Protein AF-A0A530M2Z8-F1 (afdb_monomer_lite)

pLDDT: mean 93.17, std 10.79, range [50.97, 98.62]

Structure (mmCIF, N/CA/C/O backbone):
data_AF-A0A530M2Z8-F1
#
_entry.id   AF-A0A530M2Z8-F1
#
loop_
_atom_site.group_PDB
_atom_site.id
_atom_site.type_symbol
_atom_site.label_atom_id
_atom_site.label_alt_id
_atom_site.label_comp_id
_atom_site.label_asym_id
_atom_site.label_entity_id
_atom_site.label_seq_id
_atom_site.pdbx_PDB_ins_code
_atom_site.Cartn_x
_atom_si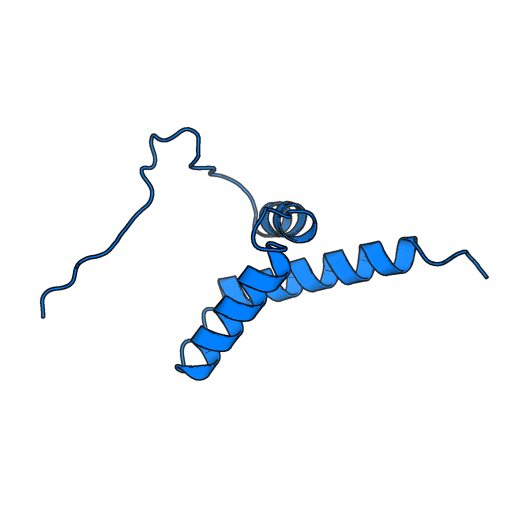te.Cartn_y
_atom_site.Cartn_z
_atom_site.occupancy
_atom_site.B_iso_or_equiv
_atom_site.auth_seq_id
_atom_site.auth_comp_id
_atom_site.auth_asym_id
_atom_site.auth_atom_id
_atom_site.pdbx_PDB_model_num
ATOM 1 N N . LEU A 1 1 ? 11.725 -18.236 -22.142 1.00 80.88 1 LEU A N 1
ATOM 2 C CA . LEU A 1 1 ? 11.253 -16.837 -22.017 1.00 80.8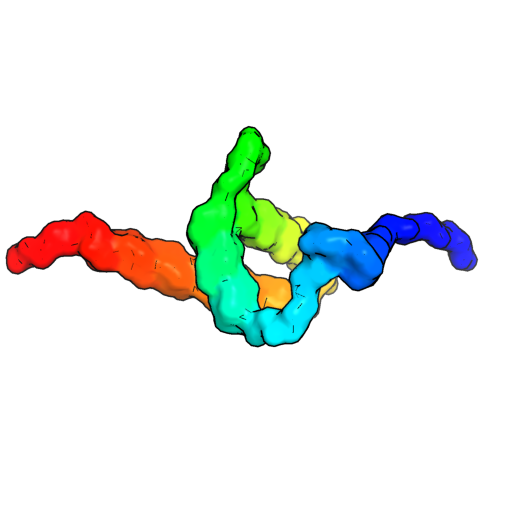8 1 LEU A CA 1
ATOM 3 C C . LEU A 1 1 ? 12.239 -16.078 -21.138 1.00 80.88 1 LEU A C 1
ATOM 5 O O . LEU A 1 1 ? 12.658 -16.654 -20.143 1.00 80.88 1 LEU A O 1
ATOM 9 N N . HIS A 1 2 ? 12.590 -14.835 -21.477 1.00 94.38 2 HIS A N 1
ATOM 10 C CA . HIS A 1 2 ? 13.352 -13.930 -20.605 1.00 94.38 2 HIS A CA 1
ATOM 11 C C . HIS A 1 2 ? 12.492 -12.700 -20.295 1.00 94.38 2 HIS A C 1
ATOM 13 O O . HIS A 1 2 ? 11.813 -12.199 -21.188 1.00 94.38 2 HIS A O 1
ATOM 19 N N . ALA A 1 3 ? 12.516 -12.236 -19.046 1.00 95.44 3 ALA A N 1
ATOM 20 C CA . ALA A 1 3 ? 11.761 -11.075 -18.582 1.00 95.44 3 ALA A CA 1
ATOM 21 C C . ALA A 1 3 ? 12.632 -10.195 -17.677 1.00 95.44 3 ALA A C 1
ATOM 23 O O . ALA A 1 3 ? 13.579 -10.678 -17.056 1.00 95.44 3 ALA A O 1
ATOM 24 N N . ILE A 1 4 ? 12.289 -8.910 -17.603 1.00 97.00 4 ILE A N 1
ATOM 25 C CA . ILE A 1 4 ? 12.905 -7.926 -16.707 1.00 97.00 4 ILE A CA 1
ATOM 26 C C . ILE A 1 4 ? 11.847 -7.503 -15.685 1.00 97.00 4 ILE A C 1
ATOM 28 O O . ILE A 1 4 ? 10.680 -7.344 -16.037 1.00 97.00 4 ILE A O 1
ATOM 32 N N . THR A 1 5 ? 12.251 -7.325 -14.428 1.00 96.50 5 THR A N 1
ATOM 33 C CA . THR A 1 5 ? 11.379 -6.866 -13.340 1.00 96.50 5 THR A CA 1
ATOM 34 C C . THR A 1 5 ? 12.072 -5.799 -12.497 1.00 96.50 5 THR A C 1
ATOM 36 O O . THR A 1 5 ? 13.302 -5.720 -12.473 1.00 96.50 5 THR A O 1
ATOM 39 N N . PHE A 1 6 ? 11.279 -4.995 -11.794 1.00 96.31 6 PHE A N 1
ATOM 40 C CA . PHE A 1 6 ? 11.746 -3.951 -10.889 1.00 96.31 6 PHE A CA 1
ATOM 41 C C . PHE A 1 6 ? 11.369 -4.319 -9.456 1.00 96.31 6 PHE A C 1
ATOM 43 O O . PHE A 1 6 ? 10.206 -4.577 -9.157 1.00 96.31 6 PHE A O 1
ATOM 50 N N . VAL A 1 7 ? 12.356 -4.326 -8.560 1.00 95.81 7 VAL A N 1
ATOM 51 C CA . VAL A 1 7 ? 12.169 -4.642 -7.139 1.00 95.81 7 VAL A CA 1
ATOM 52 C C . VAL A 1 7 ? 12.727 -3.526 -6.268 1.00 95.81 7 VAL A C 1
ATOM 54 O O . VAL A 1 7 ? 13.700 -2.861 -6.628 1.00 95.81 7 VAL A O 1
ATOM 57 N N . ILE A 1 8 ? 12.121 -3.320 -5.099 1.00 95.44 8 ILE A N 1
ATOM 58 C CA . ILE A 1 8 ? 12.609 -2.333 -4.137 1.00 95.44 8 ILE A CA 1
ATOM 59 C C . ILE A 1 8 ? 13.920 -2.799 -3.486 1.00 95.44 8 ILE A C 1
ATOM 61 O O . ILE A 1 8 ? 14.061 -3.953 -3.074 1.00 95.44 8 ILE A O 1
ATOM 65 N N . ASN A 1 9 ? 14.886 -1.888 -3.348 1.00 96.25 9 ASN A N 1
ATOM 66 C CA . ASN A 1 9 ? 16.104 -2.148 -2.583 1.00 96.25 9 ASN A CA 1
ATOM 67 C C . ASN A 1 9 ? 15.777 -2.230 -1.081 1.00 96.25 9 ASN A C 1
ATOM 69 O O . ASN A 1 9 ? 15.418 -1.225 -0.466 1.00 96.25 9 ASN A O 1
ATOM 73 N N . ARG A 1 10 ? 15.976 -3.406 -0.474 1.00 95.88 10 ARG A N 1
ATOM 74 C CA . ARG A 1 10 ? 15.680 -3.671 0.948 1.00 95.88 10 ARG A CA 1
ATOM 75 C C . ARG A 1 10 ? 16.558 -2.891 1.940 1.00 95.88 10 ARG A C 1
ATOM 77 O O . ARG A 1 10 ? 16.202 -2.804 3.113 1.00 95.88 10 ARG A O 1
ATOM 84 N N . ASN A 1 11 ? 17.669 -2.317 1.473 1.00 96.12 11 ASN A N 1
ATOM 85 C CA . ASN A 1 11 ? 18.554 -1.450 2.260 1.00 96.12 11 ASN A CA 1
ATOM 86 C C . ASN A 1 11 ? 18.166 0.036 2.177 1.00 96.12 11 ASN A C 1
ATOM 88 O O . ASN A 1 11 ? 18.784 0.870 2.832 1.00 96.12 11 ASN A O 1
ATOM 92 N N . SER A 1 12 ? 17.171 0.392 1.359 1.00 96.25 12 SER A N 1
ATOM 93 C CA . SER A 1 12 ? 16.676 1.765 1.283 1.00 96.25 12 SER A CA 1
ATOM 94 C C . SER A 1 12 ? 15.887 2.129 2.541 1.00 96.25 12 SER A C 1
ATOM 96 O O . SER A 1 12 ? 15.071 1.337 3.008 1.00 96.25 12 SER A O 1
ATOM 98 N N . GLY A 1 13 ? 16.025 3.370 3.018 1.00 94.88 13 GLY A N 1
ATOM 99 C CA . GLY A 1 13 ? 15.167 3.920 4.077 1.00 94.88 13 GLY A CA 1
ATOM 100 C C . GLY A 1 13 ? 13.680 4.005 3.699 1.00 94.88 13 GLY A C 1
ATOM 101 O O . GLY A 1 13 ? 12.846 4.227 4.565 1.00 94.88 13 GLY A O 1
ATOM 102 N N . ARG A 1 14 ? 13.335 3.803 2.418 1.00 93.12 14 ARG A N 1
ATOM 103 C CA . ARG A 1 14 ? 11.946 3.720 1.934 1.00 93.12 14 ARG A CA 1
ATOM 104 C C . ARG A 1 14 ? 11.340 2.316 2.045 1.00 93.12 14 ARG A C 1
ATOM 106 O O . ARG A 1 14 ? 10.155 2.155 1.778 1.00 93.12 14 ARG A O 1
ATOM 113 N N . TYR A 1 15 ? 12.127 1.297 2.393 1.00 95.69 15 TYR A N 1
ATOM 114 C CA . TYR A 1 15 ? 11.632 -0.067 2.553 1.00 95.69 15 TYR A CA 1
ATOM 115 C C . TYR A 1 15 ? 11.231 -0.329 4.009 1.00 95.69 15 TYR A C 1
ATOM 117 O O . TYR A 1 15 ? 12.074 -0.608 4.865 1.00 95.69 15 TYR A O 1
ATOM 125 N N . VAL A 1 16 ? 9.928 -0.253 4.275 1.00 94.44 16 VAL A N 1
ATOM 126 C CA . VAL A 1 16 ? 9.343 -0.545 5.589 1.00 94.44 16 VAL A CA 1
ATOM 127 C C . VAL A 1 16 ? 9.025 -2.038 5.690 1.00 94.44 16 VAL A C 1
ATOM 129 O O . VAL A 1 16 ? 8.559 -2.654 4.734 1.00 94.44 16 VAL A O 1
ATOM 132 N N . ARG A 1 17 ? 9.311 -2.642 6.847 1.00 93.25 17 ARG A N 1
ATOM 133 C CA . ARG A 1 17 ? 9.165 -4.082 7.105 1.00 93.25 17 ARG A CA 1
ATOM 134 C C . ARG A 1 17 ? 8.597 -4.322 8.502 1.00 93.25 17 ARG A C 1
ATOM 136 O O . ARG A 1 17 ? 8.804 -3.500 9.385 1.00 93.25 17 ARG A O 1
ATOM 143 N N . GLY A 1 18 ? 7.939 -5.466 8.693 1.00 94.00 18 GLY A N 1
ATOM 144 C CA . GLY A 1 18 ? 7.399 -5.881 9.994 1.00 94.00 18 GLY A CA 1
ATOM 145 C C . GLY A 1 18 ? 6.050 -5.263 10.367 1.00 94.00 18 GLY A C 1
ATOM 146 O O . GLY A 1 18 ? 5.674 -5.345 11.529 1.00 94.00 18 GLY A O 1
ATOM 147 N N . LEU A 1 19 ? 5.338 -4.658 9.411 1.00 96.12 19 LEU A N 1
ATOM 148 C CA . LEU A 1 19 ? 3.966 -4.198 9.623 1.00 96.12 19 LEU A CA 1
ATOM 149 C C . LEU A 1 19 ? 2.984 -5.358 9.448 1.00 96.12 19 LEU A C 1
ATOM 151 O O . LEU A 1 19 ? 3.135 -6.158 8.520 1.00 96.12 19 LEU A O 1
ATOM 155 N N . SER A 1 20 ? 1.983 -5.429 10.324 1.00 96.94 20 SER A N 1
ATOM 156 C CA . SER A 1 20 ? 0.822 -6.295 10.122 1.00 96.94 20 SER A CA 1
ATOM 157 C C . SER A 1 20 ? -0.063 -5.757 8.994 1.00 96.94 20 SER A C 1
ATOM 159 O O . SER A 1 20 ? 0.066 -4.602 8.578 1.00 96.94 20 SER A O 1
ATOM 161 N N . LEU A 1 21 ? -0.977 -6.588 8.492 1.00 96.62 21 LEU A N 1
ATOM 162 C CA . LEU A 1 21 ? -1.883 -6.178 7.420 1.00 96.62 21 LEU A CA 1
ATOM 163 C C . LEU A 1 21 ? -2.812 -5.040 7.870 1.00 96.62 21 LEU A C 1
ATOM 165 O O . LEU A 1 21 ? -3.097 -4.131 7.099 1.00 96.62 21 LEU A O 1
ATOM 169 N N . GLU A 1 22 ? -3.212 -5.056 9.138 1.00 97.94 22 GLU A N 1
ATOM 170 C CA . GLU A 1 22 ? -4.025 -4.032 9.791 1.00 97.94 22 GLU A CA 1
ATOM 171 C C . GLU A 1 22 ? -3.273 -2.703 9.867 1.00 97.94 22 GLU A C 1
ATOM 173 O O . GLU A 1 22 ? -3.820 -1.681 9.475 1.00 97.94 22 GLU A O 1
ATOM 178 N N . GLN A 1 23 ? -1.997 -2.723 10.270 1.00 97.94 23 GLN A N 1
ATOM 179 C CA . GLN A 1 23 ? -1.164 -1.516 10.318 1.00 97.94 23 GLN A CA 1
ATOM 180 C C . GLN A 1 23 ? -0.929 -0.925 8.925 1.00 97.94 23 GLN A C 1
ATOM 182 O O . GLN A 1 23 ? -0.856 0.293 8.764 1.00 97.94 23 GLN A O 1
ATOM 187 N N . ILE A 1 24 ? -0.796 -1.783 7.907 1.00 97.94 24 ILE A N 1
ATOM 188 C CA . ILE A 1 24 ? -0.733 -1.332 6.517 1.00 97.94 24 ILE A CA 1
ATOM 189 C C . ILE A 1 24 ? -2.064 -0.675 6.150 1.00 97.94 24 ILE A C 1
ATOM 191 O O . ILE A 1 24 ? -2.054 0.447 5.659 1.00 97.94 24 ILE A O 1
ATOM 195 N N . ALA A 1 25 ? -3.197 -1.323 6.424 1.00 98.25 25 ALA A N 1
ATOM 196 C CA . ALA A 1 25 ? -4.513 -0.777 6.114 1.00 98.25 25 ALA A CA 1
ATOM 197 C C . ALA A 1 25 ? -4.770 0.577 6.803 1.00 98.25 25 ALA A C 1
ATOM 199 O O . ALA A 1 25 ? -5.248 1.497 6.142 1.00 98.25 25 ALA A O 1
ATOM 200 N N . ASP A 1 26 ? -4.384 0.730 8.076 1.00 97.75 26 ASP A N 1
ATOM 201 C CA . ASP A 1 26 ? -4.473 1.998 8.817 1.00 97.75 26 ASP A CA 1
ATOM 202 C C . ASP A 1 26 ? -3.701 3.115 8.092 1.00 97.75 26 ASP A C 1
ATOM 204 O O . ASP A 1 26 ? -4.202 4.224 7.912 1.00 97.75 26 ASP A O 1
ATOM 208 N N . ALA A 1 27 ? -2.487 2.812 7.619 1.00 97.06 27 ALA A N 1
ATOM 209 C CA . ALA A 1 27 ? -1.664 3.770 6.892 1.00 97.06 27 ALA A CA 1
ATOM 210 C C . ALA A 1 27 ? -2.229 4.099 5.499 1.00 97.06 27 ALA A C 1
ATOM 212 O O . ALA A 1 27 ? -2.240 5.266 5.106 1.00 97.06 27 ALA A O 1
ATOM 213 N N . LEU A 1 28 ? -2.684 3.096 4.737 1.00 97.69 28 LEU A N 1
ATOM 214 C CA . LEU A 1 28 ? -3.188 3.309 3.375 1.00 97.69 28 LEU A CA 1
ATOM 215 C C . LEU A 1 28 ? -4.530 4.052 3.358 1.00 97.69 28 LEU A C 1
ATOM 217 O O . LEU A 1 28 ? -4.757 4.826 2.432 1.00 97.69 28 LEU A O 1
ATOM 221 N N . ALA A 1 29 ? -5.383 3.862 4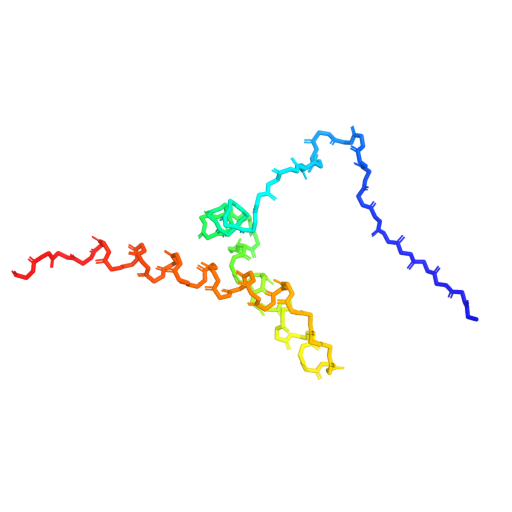.370 1.00 97.69 29 ALA A N 1
ATOM 222 C CA . ALA A 1 29 ? -6.671 4.552 4.475 1.00 97.69 29 ALA A CA 1
ATOM 223 C C . ALA A 1 29 ? -6.525 6.081 4.587 1.00 97.69 29 ALA A C 1
ATOM 225 O O . ALA A 1 29 ? -7.384 6.817 4.113 1.00 97.69 29 ALA A O 1
ATOM 226 N N . LEU A 1 30 ? -5.420 6.561 5.170 1.00 95.81 30 LEU A N 1
ATOM 227 C CA . LEU A 1 30 ? -5.160 7.990 5.388 1.00 95.81 30 LEU A CA 1
ATOM 228 C C . LEU A 1 30 ? -4.161 8.597 4.387 1.00 95.81 30 LEU A C 1
ATOM 230 O O . LEU A 1 30 ? -3.991 9.816 4.331 1.00 95.81 30 LEU A O 1
ATOM 234 N N . ALA A 1 31 ? -3.452 7.771 3.615 1.00 96.44 31 ALA A N 1
ATOM 235 C CA . ALA A 1 31 ? -2.377 8.237 2.749 1.00 96.44 31 ALA A CA 1
ATOM 236 C C . ALA A 1 31 ? -2.905 8.905 1.467 1.00 96.44 31 ALA A C 1
ATOM 238 O O . ALA A 1 31 ? -3.636 8.303 0.680 1.00 96.44 31 ALA A O 1
ATOM 239 N N . CYS A 1 32 ? -2.443 10.130 1.205 1.00 96.19 32 CYS A N 1
ATOM 240 C CA . CYS A 1 32 ? -2.711 10.870 -0.026 1.00 96.19 32 CYS A CA 1
ATOM 241 C C . CYS A 1 32 ? -1.444 11.583 -0.514 1.00 96.19 32 CYS A C 1
ATOM 243 O O . CYS A 1 32 ? -0.679 12.136 0.278 1.00 96.19 32 CYS A O 1
ATOM 245 N N . GLY A 1 33 ? -1.212 11.549 -1.825 1.00 93.75 33 GLY A N 1
ATOM 246 C CA . GLY A 1 33 ? -0.098 12.228 -2.476 1.00 93.75 33 GLY A CA 1
ATOM 247 C C . GLY A 1 33 ? -0.549 13.050 -3.686 1.00 93.75 33 GLY A C 1
ATOM 248 O O . GLY A 1 33 ? -1.742 13.143 -3.967 1.00 93.75 33 GLY A O 1
ATOM 249 N N . PRO A 1 34 ? 0.397 13.609 -4.463 1.00 95.31 34 PRO A N 1
ATOM 250 C CA . PRO A 1 34 ? 0.082 14.448 -5.625 1.00 95.31 34 PRO A CA 1
ATOM 251 C C . PRO A 1 34 ? -0.778 13.778 -6.709 1.00 95.31 34 PRO A C 1
ATOM 253 O O . PRO A 1 34 ? -1.329 14.467 -7.559 1.00 95.31 34 PRO A O 1
ATOM 256 N N . TRP A 1 35 ? -0.868 12.446 -6.697 1.00 93.62 35 TRP A N 1
ATOM 257 C CA . TRP A 1 35 ? -1.554 11.638 -7.708 1.00 93.62 35 TRP A CA 1
ATOM 258 C C . TRP A 1 35 ? -2.853 10.996 -7.202 1.00 93.62 35 TRP A C 1
ATOM 260 O O . TRP A 1 35 ? -3.423 10.167 -7.903 1.00 93.62 35 TRP A O 1
ATOM 270 N N . GLY A 1 36 ? -3.310 11.363 -6.000 1.00 94.94 36 GLY A N 1
ATOM 271 C CA . GLY A 1 36 ? -4.521 10.826 -5.382 1.00 94.94 36 GLY A CA 1
ATOM 272 C C . GLY A 1 36 ? -4.258 10.019 -4.112 1.00 94.94 36 GLY A C 1
ATOM 273 O O . GLY A 1 36 ? -3.137 9.988 -3.584 1.00 94.94 36 GLY A O 1
ATOM 274 N N . SER A 1 37 ? -5.325 9.397 -3.608 1.00 97.56 37 SER A N 1
ATOM 275 C CA . SER A 1 37 ? -5.273 8.585 -2.398 1.00 97.56 37 SER A CA 1
ATOM 276 C C . SER A 1 37 ? -4.675 7.209 -2.673 1.00 97.56 37 SER A C 1
ATOM 278 O O . SER A 1 37 ? -4.746 6.655 -3.774 1.00 97.56 37 SER A O 1
ATOM 280 N N . MET A 1 38 ? -4.083 6.628 -1.638 1.00 97.56 38 MET A N 1
ATOM 281 C CA . MET A 1 38 ? -3.556 5.276 -1.714 1.00 97.56 38 MET A CA 1
ATOM 282 C C . MET A 1 38 ? -4.673 4.221 -1.747 1.00 97.56 38 MET A C 1
ATOM 284 O O . MET A 1 38 ? -4.486 3.149 -2.326 1.00 97.56 38 MET A O 1
ATOM 288 N N . ALA A 1 39 ? -5.845 4.545 -1.193 1.00 97.75 39 ALA A N 1
ATOM 289 C CA . ALA A 1 39 ? -7.049 3.730 -1.300 1.00 97.75 39 ALA A CA 1
ATOM 290 C C . ALA A 1 39 ? -7.515 3.590 -2.761 1.00 97.75 39 ALA A C 1
ATOM 292 O O . ALA A 1 39 ? -7.727 2.468 -3.224 1.00 97.75 39 ALA A O 1
ATOM 293 N N . ASP A 1 40 ? -7.561 4.693 -3.518 1.00 97.38 40 ASP A N 1
ATOM 294 C CA . ASP A 1 40 ? -7.937 4.674 -4.941 1.00 97.38 40 ASP A CA 1
ATOM 295 C C . ASP A 1 40 ? -6.951 3.855 -5.777 1.00 97.38 40 ASP A C 1
ATOM 297 O O . ASP A 1 40 ? -7.345 3.067 -6.645 1.00 97.38 40 ASP A O 1
ATOM 301 N N . TYR A 1 41 ? -5.652 4.018 -5.507 1.00 97.50 41 TYR A N 1
ATOM 302 C CA . TYR A 1 41 ? -4.612 3.254 -6.189 1.00 97.50 41 TYR A CA 1
ATOM 303 C C . TYR A 1 41 ? -4.725 1.753 -5.895 1.00 97.50 41 TYR A C 1
ATOM 305 O O . TYR A 1 41 ? -4.630 0.934 -6.816 1.00 97.50 41 TYR A O 1
ATOM 313 N N . LEU A 1 42 ? -4.929 1.380 -4.626 1.00 98.12 42 LEU A N 1
ATOM 314 C CA . LEU A 1 42 ? -5.090 -0.015 -4.223 1.00 98.12 42 LEU A CA 1
ATOM 315 C C . LEU A 1 42 ? -6.311 -0.636 -4.908 1.00 98.12 42 LEU A C 1
ATOM 317 O O . LEU A 1 42 ? -6.170 -1.675 -5.551 1.00 98.12 42 LEU A O 1
ATOM 321 N N . HIS A 1 43 ? -7.470 0.024 -4.836 1.00 97.94 43 HIS A N 1
ATOM 322 C CA . HIS A 1 43 ? -8.698 -0.451 -5.470 1.00 97.94 43 HIS A CA 1
ATOM 323 C C . HIS A 1 43 ? -8.525 -0.612 -6.985 1.00 97.94 43 HIS A C 1
ATOM 325 O O . HIS A 1 43 ? -8.804 -1.675 -7.538 1.00 97.94 43 HIS A O 1
ATOM 331 N N . SER A 1 44 ? -7.965 0.399 -7.657 1.00 97.94 44 SER A N 1
ATOM 332 C CA . SER A 1 44 ? -7.702 0.341 -9.099 1.00 97.94 44 SER A CA 1
ATOM 333 C C . SER A 1 44 ? -6.786 -0.826 -9.463 1.00 97.94 44 SER A C 1
ATOM 335 O O . SER A 1 44 ? -7.029 -1.515 -10.452 1.00 97.94 44 SER A O 1
ATOM 337 N N . THR A 1 45 ? -5.743 -1.072 -8.668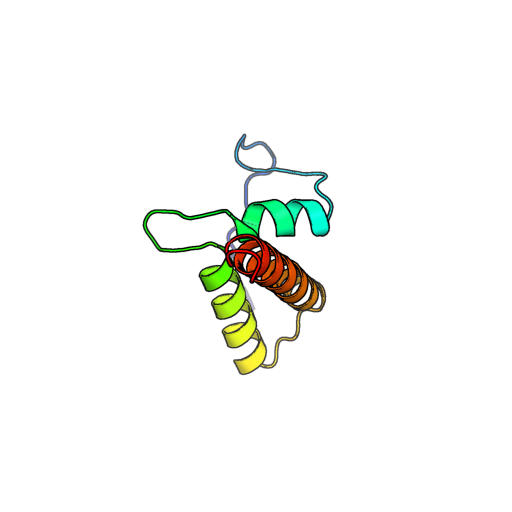 1.00 97.44 45 THR A N 1
ATOM 338 C CA . THR A 1 45 ? -4.810 -2.183 -8.890 1.00 97.44 45 THR A CA 1
ATOM 339 C C . THR A 1 45 ? -5.519 -3.530 -8.772 1.00 97.44 45 THR A C 1
ATOM 341 O O . THR A 1 45 ? -5.357 -4.378 -9.651 1.00 97.44 45 THR A O 1
ATOM 344 N N . VAL A 1 46 ? -6.331 -3.725 -7.729 1.00 98.25 46 VAL A N 1
ATOM 345 C CA . VAL A 1 46 ? -7.070 -4.979 -7.535 1.00 98.25 46 VAL A CA 1
ATOM 346 C C . VAL A 1 46 ? -8.073 -5.215 -8.661 1.00 98.25 46 VAL A C 1
ATOM 348 O O . VAL A 1 46 ? -8.069 -6.298 -9.241 1.00 98.25 46 VAL A O 1
ATOM 351 N N . SER A 1 47 ? -8.847 -4.197 -9.043 1.00 98.00 47 SER A N 1
ATOM 352 C CA . SER A 1 47 ? -9.824 -4.288 -10.134 1.00 98.00 47 SER A CA 1
ATOM 353 C C . SER A 1 47 ? -9.174 -4.645 -11.478 1.00 98.00 47 SER A C 1
ATOM 355 O O . SER A 1 47 ? -9.698 -5.466 -12.230 1.00 98.00 47 SER A O 1
ATOM 357 N N . HIS A 1 48 ? -7.995 -4.089 -11.785 1.00 98.12 48 HIS A N 1
ATOM 358 C CA . HIS A 1 48 ? -7.264 -4.453 -13.006 1.00 98.12 48 HIS A CA 1
ATOM 359 C C . HIS A 1 48 ? -6.739 -5.892 -12.962 1.00 98.12 48 HIS A C 1
ATOM 361 O O . HIS A 1 48 ? -6.820 -6.599 -13.967 1.00 98.12 48 HIS A O 1
ATOM 367 N N . LEU A 1 49 ? -6.205 -6.338 -11.820 1.00 98.25 49 LEU A N 1
ATOM 368 C CA . LEU A 1 49 ? -5.754 -7.722 -11.648 1.00 98.25 49 LEU A CA 1
ATOM 369 C C . LEU A 1 49 ? -6.919 -8.705 -11.797 1.00 98.25 49 LEU A C 1
ATOM 371 O O . LEU A 1 49 ? -6.794 -9.680 -12.540 1.00 98.25 49 LEU A O 1
ATOM 375 N N . GLU A 1 50 ? -8.063 -8.412 -11.178 1.00 97.88 50 GLU A N 1
ATOM 376 C CA . GLU A 1 50 ? -9.280 -9.210 -11.313 1.00 97.88 50 GLU A CA 1
ATOM 377 C C . GLU A 1 50 ? -9.743 -9.292 -12.772 1.00 97.88 50 GLU A C 1
ATOM 379 O O . GLU A 1 50 ? -9.999 -10.389 -13.267 1.00 97.88 50 GLU A O 1
ATOM 384 N N . GLY A 1 51 ? -9.759 -8.168 -13.498 1.00 98.19 51 GLY A N 1
ATOM 385 C CA . GLY A 1 51 ? -10.096 -8.137 -14.925 1.00 98.19 51 GLY A CA 1
ATOM 386 C C . GLY A 1 51 ? -9.160 -8.977 -15.809 1.00 98.19 51 GLY A C 1
ATOM 387 O O . GLY A 1 51 ? -9.564 -9.429 -16.880 1.00 98.19 51 GLY A O 1
ATOM 388 N N . MET A 1 52 ? -7.929 -9.236 -15.355 1.00 98.12 52 MET A N 1
ATOM 389 C CA . MET A 1 52 ? -6.966 -10.141 -16.000 1.00 98.12 52 MET A CA 1
ATOM 390 C C . MET A 1 52 ? -7.063 -11.597 -15.502 1.00 98.12 52 MET A C 1
ATOM 392 O O . MET A 1 52 ? -6.267 -12.440 -15.917 1.00 98.12 52 MET A O 1
ATOM 396 N N . GLY A 1 53 ? -8.010 -11.911 -14.613 1.00 98.06 53 GLY A N 1
ATOM 397 C CA . GLY A 1 53 ? -8.174 -13.234 -14.004 1.00 98.06 53 GLY A CA 1
ATOM 398 C C . GLY A 1 53 ? -7.182 -13.535 -12.875 1.00 98.06 53 GLY A C 1
ATOM 399 O O . GLY A 1 53 ? -7.015 -14.694 -12.496 1.00 98.06 53 GLY A O 1
ATOM 400 N N . ILE A 1 54 ? -6.506 -12.516 -12.338 1.00 97.94 54 ILE A N 1
ATOM 401 C CA . ILE A 1 54 ? -5.536 -12.646 -11.247 1.00 97.94 54 ILE A CA 1
ATOM 402 C C . ILE A 1 54 ? -6.213 -12.254 -9.932 1.00 97.94 54 ILE A C 1
ATOM 404 O O . ILE A 1 54 ? -6.504 -11.087 -9.686 1.00 97.94 54 ILE A O 1
ATOM 408 N N . HIS A 1 55 ? -6.417 -13.236 -9.054 1.00 96.81 55 HIS A N 1
ATOM 409 C CA . HIS A 1 55 ? -7.075 -13.035 -7.762 1.00 96.81 55 HIS A CA 1
ATOM 410 C C . HIS A 1 55 ? -6.091 -13.229 -6.594 1.00 96.81 55 HIS A C 1
ATOM 412 O O . HIS A 1 55 ? -5.940 -14.326 -6.048 1.00 96.81 55 HIS A O 1
ATOM 418 N N . ASP A 1 56 ? -5.383 -12.157 -6.223 1.00 97.44 56 ASP A N 1
ATOM 419 C CA . ASP A 1 56 ? -4.447 -12.164 -5.091 1.00 97.44 56 ASP A CA 1
ATOM 420 C C . ASP A 1 56 ? -5.185 -11.975 -3.756 1.00 97.44 56 ASP A C 1
ATOM 422 O O . ASP A 1 56 ? -5.629 -10.878 -3.416 1.00 97.44 56 ASP A O 1
ATOM 426 N N . ARG A 1 57 ? -5.281 -13.047 -2.963 1.00 97.00 57 ARG A N 1
ATOM 427 C CA . ARG A 1 57 ? -6.027 -13.041 -1.693 1.00 97.00 57 ARG A CA 1
ATOM 428 C C . ARG A 1 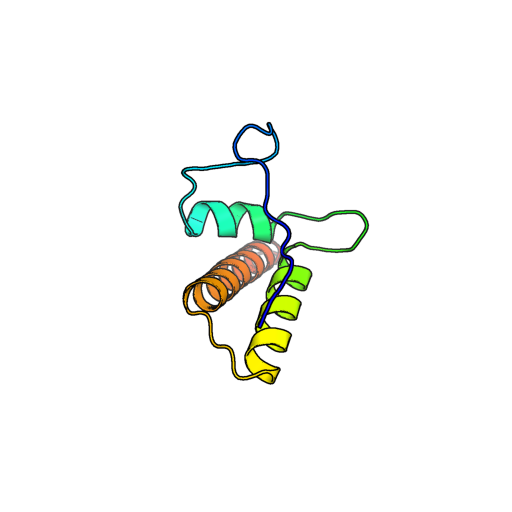57 ? -5.554 -11.983 -0.691 1.00 97.00 57 ARG A C 1
ATOM 430 O O . ARG A 1 57 ? -6.373 -11.504 0.087 1.00 97.00 57 ARG A O 1
ATOM 437 N N . GLN A 1 58 ? -4.262 -11.640 -0.661 1.00 96.56 58 GLN A N 1
ATOM 438 C CA . GLN A 1 58 ? -3.774 -10.635 0.289 1.00 96.56 58 GLN A CA 1
ATOM 439 C C . GLN A 1 58 ? -4.168 -9.228 -0.143 1.00 96.56 58 GLN A C 1
ATOM 441 O O . GLN A 1 58 ? -4.583 -8.445 0.707 1.00 96.56 58 GLN A O 1
ATOM 446 N N . LEU A 1 59 ? -4.091 -8.916 -1.441 1.00 97.62 59 LEU A N 1
ATOM 447 C CA . LEU A 1 59 ? -4.544 -7.616 -1.942 1.00 97.62 59 LEU A CA 1
ATOM 448 C C . LEU A 1 59 ? -6.053 -7.431 -1.765 1.00 97.62 59 LEU A C 1
ATOM 450 O O . LEU A 1 59 ? -6.483 -6.348 -1.380 1.00 97.62 59 LEU A O 1
ATOM 454 N N . TRP A 1 60 ? -6.836 -8.494 -1.965 1.00 98.06 60 TRP A N 1
ATOM 455 C CA . TRP A 1 60 ? -8.274 -8.489 -1.696 1.00 98.06 60 TRP A CA 1
ATOM 456 C C . TRP A 1 60 ? -8.583 -8.220 -0.225 1.00 98.06 60 TRP A C 1
ATOM 458 O O . TRP A 1 60 ? -9.346 -7.311 0.090 1.00 98.06 60 TRP A O 1
ATOM 468 N N . ARG A 1 61 ? -7.916 -8.935 0.686 1.00 98.19 61 ARG A N 1
ATOM 469 C CA . ARG A 1 61 ? -8.096 -8.681 2.117 1.00 98.19 61 ARG A CA 1
ATOM 470 C C . ARG A 1 61 ? -7.650 -7.274 2.515 1.00 98.19 61 ARG A C 1
ATOM 472 O O . ARG A 1 61 ? -8.264 -6.655 3.378 1.00 98.19 61 ARG A O 1
ATOM 479 N N . LEU A 1 62 ? -6.585 -6.764 1.901 1.00 98.50 62 LEU A N 1
ATOM 480 C CA . LEU A 1 62 ? -6.086 -5.425 2.184 1.00 98.50 62 LEU A CA 1
ATOM 481 C C . LEU A 1 62 ? -7.069 -4.338 1.729 1.00 98.50 62 LEU A C 1
ATOM 483 O O . LEU A 1 62 ? -7.300 -3.406 2.492 1.00 98.50 62 LEU A O 1
ATOM 487 N N . GLN A 1 63 ? -7.665 -4.450 0.533 1.00 98.38 63 GLN A N 1
ATOM 488 C CA . GLN A 1 63 ? -8.661 -3.465 0.084 1.00 98.38 63 GLN A CA 1
ATOM 489 C C . GLN A 1 63 ? -9.920 -3.473 0.959 1.00 98.38 63 GLN A C 1
ATOM 491 O O . GLN A 1 63 ? -10.443 -2.401 1.244 1.00 98.38 63 GLN A O 1
ATOM 496 N N . GLU A 1 64 ? -10.363 -4.641 1.441 1.00 98.31 64 GLU A N 1
ATOM 497 C CA . GLU A 1 64 ? -11.485 -4.743 2.386 1.00 98.31 64 GLU A CA 1
ATOM 498 C C . GLU A 1 64 ? -11.169 -3.995 3.682 1.00 98.31 64 GLU A C 1
ATOM 500 O O . GLU A 1 64 ? -11.926 -3.123 4.092 1.00 98.31 64 GLU A O 1
ATOM 505 N N . LEU A 1 65 ? -10.007 -4.274 4.286 1.00 98.62 65 LEU A N 1
ATOM 506 C CA . LEU A 1 65 ? -9.577 -3.618 5.522 1.00 98.62 65 LEU A CA 1
ATOM 507 C C . LEU A 1 65 ? -9.474 -2.096 5.365 1.00 98.62 65 LEU A C 1
ATOM 509 O O . LEU A 1 65 ? -9.831 -1.363 6.287 1.00 98.62 65 LEU A O 1
ATOM 513 N N . VAL A 1 66 ? -8.965 -1.618 4.227 1.00 98.50 66 VAL A N 1
ATOM 514 C CA . VAL A 1 66 ? -8.886 -0.181 3.921 1.00 98.50 66 VAL A CA 1
ATOM 515 C C . VAL A 1 66 ? -10.285 0.419 3.765 1.00 98.50 66 VAL A C 1
ATOM 517 O O . VAL A 1 66 ? -10.540 1.480 4.331 1.00 98.50 66 VAL A O 1
ATOM 520 N N . GLY A 1 67 ? -11.198 -0.266 3.070 1.00 97.88 67 GLY A N 1
ATOM 521 C CA . GLY A 1 67 ? -12.598 0.147 2.942 1.00 97.88 67 GLY A CA 1
ATOM 522 C C . GLY A 1 67 ? -13.295 0.274 4.297 1.00 97.88 67 GLY A C 1
ATOM 523 O O . GLY A 1 67 ? -13.852 1.327 4.594 1.00 97.88 67 GLY A O 1
ATOM 524 N N . GLU A 1 68 ? -13.152 -0.735 5.164 1.00 98.06 68 GLU A N 1
ATOM 525 C CA . GLU A 1 68 ? -13.691 -0.727 6.535 1.00 98.06 68 GLU A CA 1
ATOM 526 C C . GLU A 1 68 ? -13.240 0.520 7.327 1.00 98.06 68 GLU A C 1
ATOM 528 O O . GLU A 1 68 ? -14.025 1.114 8.066 1.00 98.06 68 GLU A O 1
ATOM 533 N N . ARG A 1 69 ? -11.983 0.957 7.163 1.00 97.50 69 ARG A N 1
ATOM 534 C CA . ARG A 1 69 ? -11.429 2.135 7.862 1.00 97.50 69 ARG A CA 1
ATOM 535 C C . ARG A 1 69 ? -11.979 3.452 7.337 1.00 97.50 69 ARG A C 1
ATOM 537 O O . ARG A 1 69 ? -12.244 4.349 8.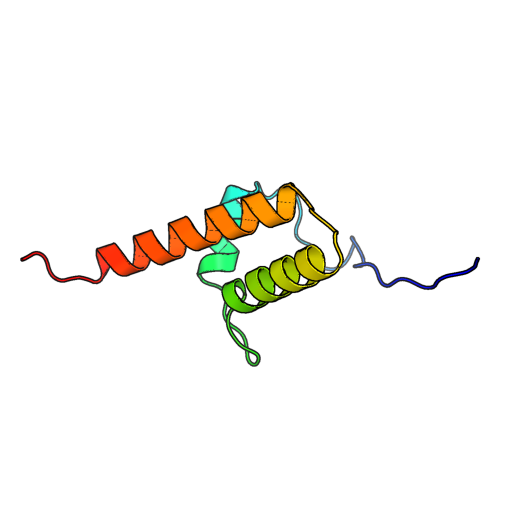130 1.00 97.50 69 ARG A O 1
ATOM 544 N N . ILE A 1 70 ? -12.155 3.560 6.022 1.00 96.44 70 ILE A N 1
ATOM 545 C CA . ILE A 1 70 ? -12.731 4.749 5.382 1.00 96.44 70 ILE A CA 1
ATOM 546 C C . ILE A 1 70 ? -14.209 4.898 5.766 1.00 96.44 70 ILE A C 1
ATOM 548 O O . ILE A 1 70 ? -14.679 6.002 6.049 1.00 96.44 70 ILE A O 1
ATOM 552 N N . GLU A 1 71 ? -14.950 3.790 5.810 1.00 95.81 71 GLU A N 1
ATOM 553 C CA . GLU A 1 71 ? -16.341 3.786 6.268 1.00 95.81 71 GLU A CA 1
ATOM 554 C C . GLU A 1 71 ? -16.442 4.196 7.742 1.00 95.81 71 GLU A C 1
ATOM 556 O O . GLU A 1 71 ? -17.259 5.055 8.084 1.00 95.81 71 GLU A O 1
ATOM 561 N N . ALA A 1 72 ? -15.570 3.653 8.599 1.00 93.44 72 ALA A N 1
ATOM 562 C CA . ALA A 1 72 ? -15.514 4.012 10.012 1.00 93.44 72 ALA A CA 1
ATOM 563 C C . ALA A 1 72 ? -15.211 5.505 10.227 1.00 93.44 72 ALA A C 1
ATOM 565 O O . ALA A 1 72 ? -15.921 6.157 10.989 1.00 93.44 72 ALA A O 1
ATOM 566 N N . SER A 1 73 ? -14.231 6.075 9.512 1.00 88.06 73 SER A N 1
ATOM 567 C CA . SER A 1 73 ? -13.905 7.503 9.641 1.00 88.06 73 SER A CA 1
ATOM 568 C C . SER A 1 73 ? -15.045 8.406 9.167 1.00 88.06 73 SER A C 1
ATOM 570 O O . SER A 1 73 ? -15.305 9.446 9.758 1.00 88.06 73 SER A O 1
ATOM 572 N N . THR A 1 74 ? -15.766 7.997 8.121 1.00 83.25 74 THR A N 1
ATOM 573 C CA . THR A 1 74 ? -16.902 8.770 7.593 1.00 83.25 74 THR A CA 1
ATOM 574 C C . THR A 1 74 ? -18.098 8.752 8.553 1.00 83.25 74 THR A C 1
ATOM 576 O O . THR A 1 74 ? -18.848 9.724 8.630 1.00 83.25 74 THR A O 1
ATOM 579 N N . ALA A 1 75 ? -18.289 7.660 9.299 1.00 73.81 75 ALA A N 1
ATOM 580 C CA . ALA A 1 75 ? -19.361 7.538 10.285 1.00 73.81 75 ALA A CA 1
ATOM 581 C C . ALA A 1 75 ? -19.130 8.402 11.540 1.00 73.81 75 ALA A C 1
ATOM 583 O O . ALA A 1 75 ? -20.101 8.869 12.135 1.00 73.81 75 ALA A O 1
ATOM 584 N N . GLU A 1 76 ? -17.872 8.637 11.925 1.00 67.88 76 GLU A N 1
ATOM 585 C CA . GLU A 1 76 ? -17.501 9.512 13.049 1.00 67.88 76 GLU A CA 1
ATOM 586 C C . GLU A 1 76 ? -17.729 11.006 12.745 1.00 67.88 76 GLU A C 1
ATOM 588 O O . GLU A 1 76 ? -18.016 11.779 13.658 1.00 67.88 76 GLU A O 1
ATOM 593 N N . ASP A 1 77 ? -17.683 11.400 11.468 1.00 61.56 77 ASP A N 1
ATOM 594 C CA . ASP A 1 77 ? -17.885 12.785 11.017 1.00 61.56 77 ASP A CA 1
ATOM 595 C C . ASP A 1 77 ? -19.371 13.203 10.894 1.00 61.56 77 ASP A C 1
ATOM 597 O O . ASP A 1 77 ? -19.670 14.380 10.659 1.00 61.56 77 ASP A O 1
ATOM 601 N N . LEU A 1 78 ? -20.338 12.286 11.070 1.00 55.84 78 LEU A N 1
ATOM 602 C CA . LEU A 1 78 ? -21.760 12.653 11.125 1.00 55.84 78 LEU A CA 1
ATOM 603 C C . LEU A 1 78 ? -22.119 13.234 12.509 1.00 55.84 78 LEU A C 1
ATOM 605 O O . LEU A 1 78 ? -21.921 12.558 13.520 1.00 55.84 78 LEU A O 1
ATOM 609 N N . PRO A 1 79 ? -22.729 14.437 12.600 1.00 50.97 79 PRO A N 1
ATOM 610 C CA . PRO A 1 79 ? -23.187 14.961 13.881 1.00 50.97 79 PRO A CA 1
ATOM 611 C C . PRO A 1 79 ? -24.233 14.018 14.484 1.00 50.97 79 PRO A C 1
ATOM 613 O O . PRO A 1 79 ? -25.203 13.644 13.817 1.00 50.97 79 PRO A O 1
ATOM 616 N N . ALA A 1 80 ? -24.027 13.649 15.753 1.00 59.84 80 ALA A N 1
ATOM 617 C CA . ALA A 1 80 ? -24.998 12.910 16.546 1.00 59.84 80 ALA A CA 1
ATOM 618 C C . ALA A 1 80 ? -26.365 13.608 16.448 1.00 59.84 80 ALA A C 1
ATOM 620 O O . ALA A 1 80 ? -26.484 14.799 16.740 1.00 59.84 80 ALA A O 1
ATOM 621 N N . LYS A 1 81 ? -27.350 12.861 15.949 1.00 51.19 81 LYS A N 1
ATOM 622 C CA . LYS A 1 81 ? -28.717 13.322 15.701 1.00 51.19 81 LYS A CA 1
ATOM 623 C C . LYS A 1 81 ? -29.418 13.774 16.980 1.00 51.19 81 LYS A C 1
ATOM 625 O O . LYS A 1 81 ? -29.208 13.116 18.022 1.00 51.19 81 LYS A O 1
#

Radius of gyration: 15.8 Å; chains: 1; bounding box: 47×32×39 Å

Foldseek 3Di:
DDDDDDDDDCPDPPNDDDDDLLNVLVDQLPDADPVGGSLVVLVVVQVVCVVVVHHDPSSVVSNVSNVVVNVVVVVVPDPDD

Sequence (81 aa):
LHAITFVINRNSGRYVRGLSLEQIADALALACGPWGSMADYLHSTVSHLEGMGIHDRQLWRLQELVGERIEASTAEDLPAK

Secondary structure (DSSP, 8-state):
---------TTSTT---S--HHHHHHHHHH-EETTEEHHHHHHHHHHHHHHTT---HHHHHHHHHHHHHHHHHHHHTSPP-